Protein AF-A0A0B3VMP2-F1 (afdb_monomer_lite)

Organism: NCBI:txid1577792

Sequence (99 aa):
MKNRKGYLLLESIISLFIIATISLSLYSFLFFGNKYKKSIEDNVELYEQGEEMCFQINKTIENSNGIISIRDLNGNTINGDTSSYIKINSIKCIYKYIK

Secondary structure (DSSP, 8-state):
---HHHHHHHHHHHHHHHHHHHHHHHHHHHHHHHHHHHHHHHHHHHHHHHHHHHHHHHHHHHTEEEEEEEEETTS-EEES--SS---EEEEEEEE----

Structure (mmCIF, N/CA/C/O backbone):
data_AF-A0A0B3VMP2-F1
#
_entry.id   AF-A0A0B3VMP2-F1
#
loop_
_atom_site.group_PDB
_atom_site.id
_atom_site.type_symbol
_atom_site.label_atom_id
_atom_site.label_alt_id
_atom_site.label_comp_id
_atom_site.label_asym_id
_atom_site.label_entity_id
_atom_site.label_seq_id
_atom_site.pdbx_PDB_ins_code
_atom_site.Cartn_x
_atom_site.Cartn_y
_atom_site.Cartn_z
_atom_site.occupancy
_atom_site.B_iso_or_equiv
_atom_site.auth_seq_id
_atom_site.auth_comp_id
_atom_site.auth_asym_id
_atom_site.auth_atom_id
_atom_site.pdbx_PDB_model_num
ATOM 1 N N . MET A 1 1 ? -34.991 3.978 58.863 1.00 47.62 1 MET A N 1
ATOM 2 C CA . MET A 1 1 ? -34.906 3.688 57.410 1.00 47.62 1 MET A CA 1
ATOM 3 C C . MET A 1 1 ? -33.806 4.549 56.803 1.00 47.62 1 MET A C 1
ATOM 5 O O . MET A 1 1 ? -33.983 5.754 56.724 1.00 47.62 1 MET A O 1
ATOM 9 N N . LYS A 1 2 ? -32.646 3.967 56.461 1.00 52.66 2 LYS A N 1
ATOM 10 C CA . LYS A 1 2 ? -31.524 4.697 55.836 1.00 52.66 2 LYS A CA 1
ATOM 11 C C . LYS A 1 2 ? -31.942 5.222 54.448 1.00 52.66 2 LYS A C 1
ATOM 13 O O . LYS A 1 2 ? -32.687 4.540 53.748 1.00 52.66 2 LYS A O 1
ATOM 18 N N . ASN A 1 3 ? -31.490 6.423 54.077 1.00 59.59 3 ASN A N 1
ATOM 19 C CA . ASN A 1 3 ? -31.835 7.152 52.844 1.00 59.59 3 ASN A CA 1
ATOM 20 C C . ASN A 1 3 ? -31.639 6.318 51.556 1.00 59.59 3 ASN A C 1
ATOM 22 O O . ASN A 1 3 ? -30.581 6.352 50.935 1.00 59.59 3 ASN A O 1
ATOM 26 N N . ARG A 1 4 ? -32.682 5.606 51.105 1.00 61.72 4 ARG A N 1
ATOM 27 C CA . ARG A 1 4 ? -32.671 4.803 49.863 1.00 61.72 4 ARG A CA 1
ATOM 28 C C . ARG A 1 4 ? -32.560 5.640 48.579 1.00 61.72 4 ARG A C 1
ATOM 30 O O . ARG A 1 4 ? -32.091 5.136 47.568 1.00 61.72 4 ARG A O 1
ATOM 37 N N . LYS A 1 5 ? -32.954 6.920 48.612 1.00 61.16 5 LYS A N 1
ATOM 38 C CA . LYS A 1 5 ? -32.946 7.809 47.433 1.00 61.16 5 LYS A CA 1
ATOM 39 C C . LYS A 1 5 ? -31.537 8.177 46.943 1.00 61.16 5 LYS A C 1
ATOM 41 O O . LYS A 1 5 ? -31.364 8.395 45.752 1.00 61.16 5 LYS A O 1
ATOM 46 N N . GLY A 1 6 ? -30.540 8.222 47.833 1.00 62.78 6 GLY A N 1
ATOM 47 C CA . GLY A 1 6 ? -29.153 8.534 47.456 1.00 62.78 6 GLY A CA 1
ATOM 48 C C . GLY A 1 6 ? -28.466 7.411 46.669 1.00 62.78 6 GLY A C 1
ATOM 49 O O . GLY A 1 6 ? -27.674 7.689 45.777 1.00 62.78 6 GLY A O 1
ATOM 50 N N . TYR A 1 7 ? -28.825 6.153 46.950 1.00 73.06 7 TYR A N 1
ATOM 51 C CA . TYR A 1 7 ? -28.286 4.981 46.250 1.00 73.06 7 TYR A CA 1
ATOM 52 C C . TYR A 1 7 ? -28.741 4.911 44.785 1.00 73.06 7 TYR A C 1
ATOM 54 O O . TYR A 1 7 ? -27.916 4.673 43.913 1.00 73.06 7 TYR A O 1
ATOM 62 N N . LEU A 1 8 ? -30.010 5.232 44.499 1.00 79.19 8 LEU A N 1
ATOM 63 C CA . LEU A 1 8 ? -30.543 5.288 43.128 1.00 79.19 8 LEU A CA 1
ATOM 64 C C . LEU A 1 8 ? -29.831 6.328 42.249 1.00 79.19 8 LEU A C 1
ATOM 66 O O . LEU A 1 8 ? -29.599 6.101 41.064 1.00 79.19 8 LEU A O 1
ATOM 70 N N . LEU A 1 9 ? -29.484 7.481 42.827 1.00 84.69 9 LEU A N 1
ATOM 71 C CA . LEU A 1 9 ? -28.810 8.558 42.101 1.00 84.69 9 LEU A CA 1
ATOM 72 C C . LEU A 1 9 ? -27.358 8.167 41.776 1.00 84.69 9 LEU A C 1
ATOM 74 O O . LEU A 1 9 ? -26.901 8.372 40.654 1.00 84.69 9 LEU A O 1
ATOM 78 N N . LEU A 1 10 ? -26.668 7.526 42.725 1.00 88.88 10 LEU A N 1
ATOM 79 C CA . LEU A 1 10 ? -25.313 7.008 42.531 1.00 88.88 10 LEU A CA 1
ATOM 80 C C . LEU A 1 10 ? -25.262 5.888 41.477 1.00 88.88 10 LEU A C 1
ATOM 82 O O . LEU A 1 10 ? -24.408 5.926 40.593 1.00 88.88 10 LEU A O 1
ATOM 86 N N . GLU A 1 11 ? -26.185 4.925 41.530 1.00 87.56 11 GLU A N 1
ATOM 87 C CA . GLU A 1 11 ? -26.280 3.835 40.544 1.00 87.56 11 GLU A CA 1
ATOM 88 C C . GLU A 1 11 ? -26.527 4.361 39.127 1.00 87.56 11 GLU A C 1
ATOM 90 O O . GLU A 1 11 ? -25.918 3.878 38.170 1.00 87.56 11 GLU A O 1
ATOM 95 N N . SER A 1 12 ? -27.371 5.387 38.991 1.00 88.62 12 SER A N 1
ATOM 96 C CA . SER A 1 12 ? -27.633 6.036 37.705 1.00 88.62 12 SER A CA 1
ATOM 97 C C . SER A 1 12 ? -26.375 6.695 37.131 1.00 88.62 12 SER A C 1
ATOM 99 O O . SER A 1 12 ? -26.038 6.465 35.970 1.00 88.62 12 SER A O 1
ATOM 101 N N . ILE A 1 13 ? -25.618 7.436 37.952 1.00 93.69 13 ILE A N 1
ATOM 102 C CA . ILE A 1 13 ? -24.361 8.076 37.526 1.00 93.69 13 ILE A CA 1
ATOM 103 C C . ILE A 1 13 ? -23.335 7.029 37.080 1.00 93.69 13 ILE A C 1
ATOM 105 O O . ILE A 1 13 ? -22.732 7.178 36.018 1.00 93.69 13 ILE A O 1
ATOM 109 N N . ILE A 1 14 ? -23.157 5.960 37.863 1.00 94.88 14 ILE A N 1
ATOM 110 C CA . ILE A 1 14 ? -22.215 4.881 37.533 1.00 94.88 14 ILE A CA 1
ATOM 111 C C . ILE A 1 14 ? -22.621 4.207 36.220 1.00 94.88 14 ILE A C 1
ATOM 113 O O . ILE A 1 14 ? -21.781 4.010 35.343 1.00 94.88 14 ILE A O 1
ATOM 117 N N . SER A 1 15 ? -23.910 3.912 36.048 1.00 94.25 15 SER A N 1
ATOM 118 C CA . SER A 1 15 ? -24.431 3.297 34.822 1.00 94.25 15 SER A CA 1
ATOM 119 C C . SER A 1 15 ? -24.180 4.180 33.600 1.00 94.25 15 SER A C 1
ATOM 121 O O . SER A 1 15 ? -23.719 3.696 32.566 1.00 94.25 15 SER A O 1
ATOM 123 N N . LEU A 1 16 ? -24.411 5.488 33.727 1.00 94.75 16 LEU A N 1
ATOM 124 C CA . LEU A 1 16 ? -24.179 6.448 32.649 1.00 94.75 16 LEU A CA 1
ATOM 125 C C . LEU A 1 16 ? -22.693 6.533 32.279 1.00 94.75 16 LEU A C 1
ATOM 127 O O . LEU A 1 16 ? -22.344 6.574 31.100 1.00 94.75 16 LEU A O 1
ATOM 131 N N . PHE A 1 17 ? -21.818 6.500 33.284 1.00 96.56 17 PHE A N 1
ATOM 132 C CA . PHE A 1 17 ? -20.371 6.519 33.093 1.00 96.56 17 PHE A CA 1
ATOM 133 C C . PHE A 1 17 ? -19.874 5.267 32.363 1.00 96.56 17 PHE A C 1
ATOM 135 O O . PHE A 1 17 ? -19.050 5.359 31.450 1.00 96.56 17 PHE A O 1
ATOM 142 N N . ILE A 1 18 ? -20.416 4.100 32.717 1.00 97.00 18 ILE A N 1
ATOM 143 C CA . ILE A 1 18 ? -20.114 2.836 32.038 1.00 97.00 18 ILE A CA 1
ATOM 144 C C . ILE A 1 18 ? -20.562 2.910 30.575 1.00 97.00 18 ILE A C 1
ATOM 146 O O . ILE A 1 18 ? -19.764 2.625 29.682 1.00 97.00 18 ILE A O 1
ATOM 150 N N . ILE A 1 19 ? -21.795 3.355 30.311 1.00 97.38 19 ILE A N 1
ATOM 151 C CA . ILE A 1 19 ? -22.327 3.484 28.944 1.00 97.38 19 ILE A CA 1
ATOM 152 C C . ILE A 1 19 ? -21.469 4.441 28.112 1.00 97.38 19 ILE A C 1
ATOM 154 O O . ILE A 1 19 ? -21.121 4.116 26.975 1.00 97.38 19 ILE A O 1
ATOM 158 N N . ALA A 1 20 ? -21.091 5.593 28.668 1.00 97.19 20 ALA A N 1
ATOM 159 C CA . ALA A 1 20 ? -20.239 6.561 27.986 1.00 97.19 20 ALA A CA 1
ATOM 160 C C . ALA A 1 20 ? -18.859 5.969 27.663 1.00 97.19 20 ALA A C 1
ATOM 162 O O . ALA A 1 20 ? -18.378 6.100 26.538 1.00 97.19 20 ALA A O 1
ATOM 163 N N . THR A 1 21 ? -18.257 5.254 28.616 1.00 97.62 21 THR A N 1
ATOM 164 C CA . THR A 1 21 ? -16.944 4.618 28.437 1.00 97.62 21 THR A CA 1
ATOM 165 C C . THR A 1 21 ? -16.985 3.540 27.353 1.00 97.62 21 THR A C 1
ATOM 167 O O . THR A 1 21 ? -16.117 3.509 26.476 1.00 97.62 21 THR A O 1
ATOM 170 N N . ILE A 1 22 ? -18.014 2.686 27.360 1.00 97.69 22 ILE A N 1
ATOM 171 C CA . ILE A 1 22 ? -18.216 1.658 26.330 1.00 97.69 22 ILE A CA 1
ATOM 172 C C . ILE A 1 22 ? -18.437 2.316 24.965 1.00 97.69 22 ILE A C 1
ATOM 174 O O . ILE A 1 22 ? -17.785 1.942 23.991 1.00 97.69 22 ILE A O 1
ATOM 178 N N . SER A 1 23 ? -19.297 3.333 24.897 1.00 97.44 23 SER A N 1
ATOM 179 C CA . SER A 1 23 ? -19.617 4.034 23.647 1.00 97.44 23 SER A CA 1
ATOM 180 C C . SER A 1 23 ? -18.380 4.694 23.035 1.00 97.44 23 SER A C 1
ATOM 182 O O 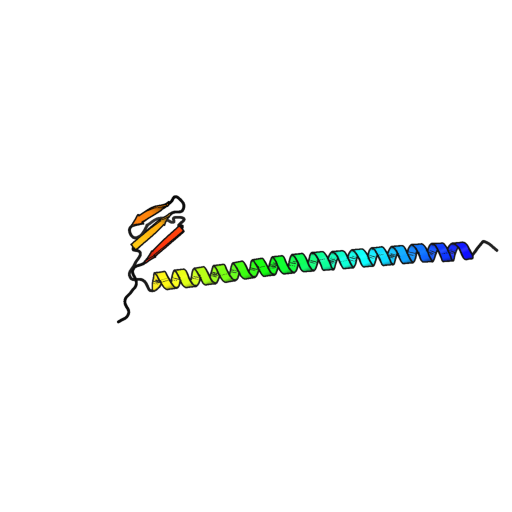. SER A 1 23 ? -18.127 4.544 21.840 1.00 97.44 23 SER A O 1
ATOM 184 N N . LEU A 1 24 ? -17.567 5.369 23.852 1.00 97.12 24 LEU A N 1
ATOM 185 C CA . LEU A 1 24 ? -16.330 6.007 23.402 1.00 97.12 24 LEU A CA 1
ATOM 186 C C . LEU A 1 24 ? -15.295 4.980 22.926 1.00 97.12 24 LEU A C 1
ATOM 188 O O . LEU A 1 24 ? -14.620 5.196 21.916 1.00 97.12 24 LEU A O 1
ATOM 192 N N . SER A 1 25 ? -15.193 3.850 23.627 1.00 97.38 25 SER A N 1
ATOM 193 C CA . SER A 1 25 ? -14.292 2.758 23.247 1.00 97.38 25 SER A CA 1
ATOM 194 C C . SER A 1 25 ? -14.684 2.174 21.888 1.00 97.38 25 SER A C 1
ATOM 196 O O . SER A 1 25 ? -13.841 2.062 21.000 1.00 97.38 25 SER A O 1
ATOM 198 N N . LEU A 1 26 ? -15.973 1.880 21.686 1.00 97.12 26 LEU A N 1
ATOM 199 C CA . LEU A 1 26 ? -16.498 1.372 20.414 1.00 97.12 26 LEU A CA 1
ATOM 200 C C . LEU A 1 26 ? -16.288 2.366 19.268 1.00 97.12 26 LEU A C 1
ATOM 202 O O . LEU A 1 26 ? -15.826 1.977 18.196 1.00 97.12 26 LEU A O 1
ATOM 206 N N . TYR A 1 27 ? -16.568 3.651 19.503 1.00 96.94 27 TYR A N 1
ATOM 207 C CA . TYR A 1 27 ? -16.322 4.698 18.513 1.00 96.94 27 TYR A CA 1
ATOM 208 C C . TYR A 1 27 ? -14.845 4.764 18.113 1.00 96.94 27 TYR A C 1
ATOM 210 O O . TYR A 1 27 ? -14.522 4.828 16.927 1.00 96.94 27 TYR A O 1
ATOM 218 N N . SER A 1 28 ? -13.944 4.684 19.093 1.00 96.69 28 SER A N 1
ATOM 219 C CA . SER A 1 28 ? -12.502 4.702 18.844 1.00 96.69 28 SER A CA 1
ATOM 220 C C . SER A 1 28 ? -12.074 3.505 17.994 1.00 96.69 28 SER A C 1
ATOM 222 O O . SER A 1 28 ? -11.373 3.689 16.999 1.00 96.69 28 SER A O 1
ATOM 224 N N . PHE A 1 29 ? -12.546 2.295 18.314 1.00 96.94 29 PHE A N 1
ATOM 225 C CA . PHE A 1 29 ? -12.258 1.104 17.509 1.00 96.94 29 PHE A CA 1
ATOM 226 C C . PHE A 1 29 ? -12.740 1.240 16.065 1.00 96.94 29 PHE A C 1
ATOM 228 O O . PHE A 1 29 ? -11.987 0.920 15.147 1.00 96.94 29 PHE A O 1
ATOM 235 N N . LEU A 1 30 ? -13.952 1.758 15.846 1.00 96.75 30 LEU A N 1
ATOM 236 C CA . LEU A 1 30 ? -14.479 1.993 14.499 1.00 96.75 30 LEU A CA 1
ATOM 237 C C . LEU A 1 30 ? -13.650 3.028 13.732 1.00 96.75 30 LEU A C 1
ATOM 239 O O . LEU A 1 30 ? -13.314 2.816 12.566 1.00 96.75 30 LEU A O 1
ATOM 243 N N . PHE A 1 31 ? -13.284 4.130 14.388 1.00 96.62 31 PHE A N 1
ATOM 244 C CA . PHE A 1 31 ? -12.476 5.183 13.782 1.00 96.62 31 PHE A CA 1
ATOM 245 C C . PHE A 1 31 ? -11.102 4.663 13.340 1.00 96.62 31 PHE A C 1
ATOM 247 O O . PHE A 1 31 ? -10.702 4.854 12.188 1.00 96.62 31 PHE A O 1
ATOM 254 N N . PHE A 1 32 ? -10.397 3.959 14.228 1.00 96.44 32 PHE A N 1
ATOM 255 C CA . PHE A 1 32 ? -9.110 3.355 13.889 1.00 96.44 32 PHE A CA 1
ATOM 256 C C . PHE A 1 32 ? -9.262 2.261 12.834 1.00 96.44 32 PHE A C 1
ATOM 258 O O . PHE A 1 32 ? -8.486 2.245 11.882 1.00 96.44 32 PHE A O 1
ATOM 265 N N . GLY A 1 33 ? -10.276 1.402 12.945 1.00 96.81 33 GLY A N 1
ATOM 266 C CA . GLY A 1 33 ? -10.555 0.349 11.968 1.00 96.81 33 GLY A CA 1
ATOM 267 C C . GLY A 1 33 ? -10.728 0.896 10.552 1.00 96.81 33 GLY A C 1
ATOM 268 O O . GLY A 1 33 ? -10.091 0.404 9.624 1.00 96.81 33 GLY A O 1
ATOM 269 N N . ASN A 1 34 ? -11.494 1.977 10.389 1.00 95.81 34 ASN A N 1
ATOM 270 C CA . ASN A 1 34 ? -11.658 2.636 9.092 1.00 95.81 34 ASN A CA 1
ATOM 271 C C . ASN A 1 34 ? -10.343 3.213 8.555 1.00 95.81 34 ASN A C 1
ATOM 273 O O . ASN A 1 34 ? -10.055 3.091 7.364 1.00 95.81 34 ASN A O 1
ATOM 277 N N . LYS A 1 35 ? -9.522 3.813 9.425 1.00 95.75 35 LYS A N 1
ATOM 278 C CA . LYS A 1 35 ? -8.209 4.341 9.033 1.00 95.75 35 LYS A CA 1
ATOM 279 C C . LYS A 1 35 ? -7.263 3.226 8.577 1.00 95.75 35 LYS A C 1
ATOM 281 O O . LYS A 1 35 ? -6.589 3.382 7.561 1.00 95.75 35 LYS A O 1
ATOM 286 N N . TYR A 1 36 ? -7.228 2.109 9.302 1.00 95.88 36 TYR A N 1
ATOM 287 C CA . TYR A 1 36 ? -6.420 0.945 8.936 1.00 95.88 36 TYR A CA 1
ATOM 288 C C . TYR A 1 36 ? -6.901 0.302 7.640 1.00 95.88 36 TYR A C 1
ATOM 290 O O . TYR A 1 36 ? -6.074 0.017 6.781 1.00 95.88 36 TYR A O 1
ATOM 298 N N . LYS A 1 37 ? -8.218 0.135 7.468 1.00 96.94 37 LYS A N 1
ATOM 299 C CA . LYS A 1 37 ? -8.802 -0.391 6.232 1.00 96.94 37 LYS A CA 1
ATOM 300 C C . LYS A 1 37 ? -8.341 0.423 5.025 1.00 96.94 37 LYS A C 1
ATOM 302 O O . LYS A 1 37 ? -7.762 -0.151 4.110 1.00 96.94 37 LYS A O 1
ATOM 307 N N . LYS A 1 38 ? -8.520 1.748 5.073 1.00 96.19 38 LYS A N 1
ATOM 308 C CA . LYS A 1 38 ? -8.095 2.634 3.985 1.00 96.19 38 LYS A CA 1
ATOM 309 C C . LYS A 1 38 ? -6.597 2.506 3.701 1.00 96.19 38 LYS A C 1
ATOM 311 O O . LYS A 1 38 ? -6.202 2.354 2.559 1.00 96.19 38 LYS A O 1
ATOM 316 N N . SER A 1 39 ? -5.765 2.491 4.743 1.00 97.06 39 SER A N 1
ATOM 317 C CA . SER A 1 39 ? -4.320 2.326 4.563 1.00 97.06 39 SER A CA 1
ATOM 318 C C . SER A 1 39 ? -3.942 0.988 3.922 1.00 97.06 39 SER A C 1
ATOM 320 O O . SER A 1 39 ? -2.925 0.924 3.239 1.00 97.06 39 SER A O 1
ATOM 322 N N . ILE A 1 40 ? -4.688 -0.087 4.177 1.00 96.56 40 ILE A N 1
ATOM 323 C CA . ILE A 1 40 ? -4.431 -1.389 3.555 1.00 96.56 40 ILE A CA 1
ATOM 324 C C . ILE A 1 40 ? -4.875 -1.360 2.093 1.00 96.56 40 ILE A C 1
ATOM 326 O O . ILE A 1 40 ? -4.108 -1.799 1.244 1.00 96.56 40 ILE A O 1
ATOM 330 N N . GLU A 1 41 ? -6.056 -0.811 1.802 1.00 97.50 41 GLU A N 1
ATOM 331 C CA . GLU A 1 41 ? -6.560 -0.639 0.432 1.00 97.50 41 GLU A CA 1
ATOM 332 C C . GLU A 1 41 ? -5.575 0.170 -0.422 1.00 97.50 41 GLU A C 1
ATOM 334 O O . GLU A 1 41 ? -5.152 -0.320 -1.465 1.00 97.50 41 GLU A O 1
ATOM 339 N N . ASP A 1 42 ? -5.112 1.322 0.077 1.00 97.50 42 ASP A N 1
ATOM 340 C CA . ASP A 1 42 ? -4.135 2.169 -0.620 1.00 97.50 42 ASP A CA 1
ATOM 341 C C . ASP A 1 42 ? -2.827 1.398 -0.917 1.00 97.50 42 ASP A C 1
ATOM 343 O O . ASP A 1 42 ? -2.236 1.535 -1.985 1.00 97.50 42 ASP A O 1
ATOM 347 N N . ASN A 1 43 ? -2.361 0.555 0.014 1.00 96.88 43 ASN A N 1
ATOM 348 C CA . ASN A 1 43 ? -1.154 -0.249 -0.201 1.00 96.88 43 ASN A CA 1
ATOM 349 C C . ASN A 1 43 ? -1.379 -1.361 -1.229 1.00 96.88 43 ASN A C 1
ATOM 351 O O . ASN A 1 43 ? -0.520 -1.567 -2.080 1.00 96.88 43 ASN A O 1
ATOM 355 N N . VAL A 1 44 ? -2.500 -2.082 -1.149 1.00 97.69 44 VAL A N 1
ATOM 356 C CA . VAL A 1 44 ? -2.840 -3.146 -2.107 1.00 97.69 44 VAL A CA 1
ATOM 357 C C . VAL A 1 44 ? -2.936 -2.575 -3.518 1.00 97.69 44 VAL A C 1
ATOM 359 O O . VAL A 1 44 ? -2.348 -3.143 -4.435 1.00 97.69 44 VAL A O 1
ATOM 362 N N . GLU A 1 45 ? -3.586 -1.421 -3.674 1.00 97.50 45 GLU A N 1
ATOM 363 C CA . GLU A 1 45 ? -3.689 -0.733 -4.960 1.00 97.50 45 GLU A CA 1
ATOM 364 C C . GLU A 1 45 ? -2.303 -0.357 -5.513 1.00 97.50 45 GLU A C 1
ATOM 366 O O . GLU A 1 45 ? -2.012 -0.607 -6.681 1.00 97.50 45 GLU A O 1
ATOM 371 N N . LEU A 1 46 ? -1.406 0.175 -4.674 1.00 97.56 46 LEU A N 1
ATOM 372 C CA . LEU A 1 46 ? -0.029 0.478 -5.082 1.00 97.56 46 LEU A CA 1
ATOM 373 C C . LEU A 1 46 ? 0.752 -0.771 -5.515 1.00 97.56 46 LEU A C 1
ATOM 375 O O . LEU A 1 46 ? 1.539 -0.698 -6.461 1.00 97.56 46 LEU A O 1
ATOM 379 N N . TYR A 1 47 ? 0.551 -1.908 -4.843 1.00 97.31 47 TYR A N 1
ATOM 380 C CA . TYR A 1 47 ? 1.175 -3.173 -5.237 1.00 97.31 47 TYR A CA 1
ATOM 381 C C . TYR A 1 47 ? 0.667 -3.653 -6.599 1.00 97.31 47 TYR A C 1
ATOM 383 O O . TYR A 1 47 ? 1.484 -3.985 -7.457 1.00 97.31 47 TYR A O 1
ATOM 391 N N . GLU A 1 48 ? -0.648 -3.634 -6.819 1.00 97.44 48 GLU A N 1
ATOM 392 C CA . GLU A 1 48 ? -1.264 -4.044 -8.087 1.00 97.44 48 GLU A CA 1
ATOM 393 C C . GLU A 1 48 ? -0.808 -3.148 -9.249 1.00 97.44 48 GLU A C 1
ATOM 395 O O . GLU A 1 48 ? -0.401 -3.642 -10.303 1.00 97.44 48 GLU A O 1
ATOM 400 N N . GLN A 1 49 ? -0.764 -1.828 -9.035 1.00 97.69 49 GLN A N 1
ATOM 401 C CA . GLN A 1 49 ? -0.210 -0.887 -10.013 1.00 97.69 49 GLN A CA 1
ATOM 402 C C . GLN A 1 49 ? 1.269 -1.177 -10.307 1.00 97.69 49 GLN A C 1
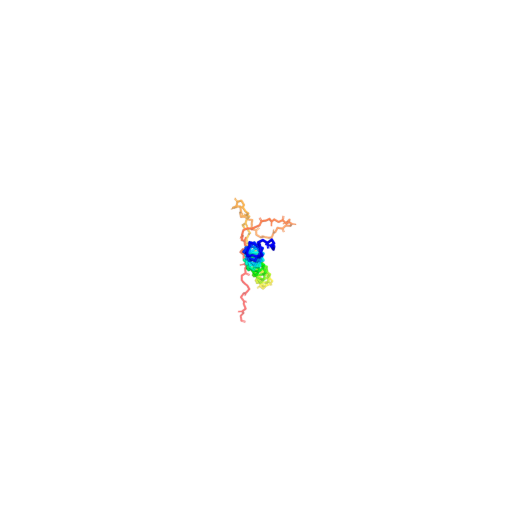ATOM 404 O O . GLN A 1 49 ? 1.694 -1.124 -11.463 1.00 97.69 49 GLN A O 1
ATOM 409 N N . GLY A 1 50 ? 2.057 -1.508 -9.281 1.00 95.75 50 GLY A N 1
ATOM 410 C CA . GLY A 1 50 ? 3.463 -1.878 -9.435 1.00 95.75 50 GLY A CA 1
ATOM 411 C C . GLY A 1 50 ? 3.664 -3.153 -10.261 1.00 95.75 50 GLY A C 1
ATOM 412 O O . GLY A 1 50 ? 4.552 -3.191 -11.120 1.00 95.75 50 GLY A O 1
ATOM 413 N N . GLU A 1 51 ? 2.837 -4.177 -10.043 1.00 96.56 51 GLU A N 1
ATOM 414 C CA . GLU A 1 51 ? 2.869 -5.410 -10.838 1.00 96.56 51 GLU A CA 1
ATOM 415 C C . GLU A 1 51 ? 2.479 -5.157 -12.297 1.00 96.56 51 GLU A C 1
ATOM 417 O O . GLU A 1 51 ? 3.205 -5.586 -13.200 1.00 96.56 51 GLU A O 1
ATOM 422 N N . GLU A 1 52 ? 1.405 -4.404 -12.546 1.00 96.88 52 GLU A N 1
ATOM 423 C CA . GLU A 1 52 ? 0.967 -4.070 -13.906 1.00 96.88 52 GLU A CA 1
ATOM 424 C C . GLU A 1 52 ? 2.037 -3.257 -14.651 1.00 96.88 52 GLU A C 1
ATOM 426 O O . GLU A 1 52 ? 2.360 -3.546 -15.807 1.00 96.88 52 GLU A O 1
ATOM 431 N N . MET A 1 53 ? 2.670 -2.286 -13.982 1.00 93.88 53 MET A N 1
ATOM 432 C CA . MET A 1 53 ? 3.801 -1.547 -14.552 1.00 93.88 53 MET A CA 1
ATOM 433 C C . MET A 1 53 ? 4.946 -2.485 -14.951 1.00 93.88 53 MET A C 1
ATOM 435 O O . MET A 1 53 ? 5.475 -2.368 -16.058 1.00 93.88 53 MET A O 1
ATOM 439 N N . CYS A 1 54 ? 5.324 -3.423 -14.078 1.00 91.56 54 CYS A N 1
ATOM 440 C CA . CYS A 1 54 ? 6.380 -4.395 -14.356 1.00 91.56 54 CYS A CA 1
ATOM 441 C C . CYS A 1 54 ? 6.029 -5.270 -15.569 1.00 91.56 54 CYS A C 1
ATOM 443 O O . CYS A 1 54 ? 6.846 -5.429 -16.481 1.00 91.56 54 CYS A O 1
ATOM 445 N N . PHE A 1 55 ? 4.793 -5.771 -15.623 1.00 94.06 55 PHE A N 1
ATOM 446 C CA . PHE A 1 55 ? 4.295 -6.568 -16.739 1.00 94.06 55 PHE A CA 1
ATOM 447 C C . PHE A 1 55 ? 4.365 -5.804 -18.068 1.00 94.06 55 PHE A C 1
ATOM 449 O O . PHE A 1 55 ? 4.919 -6.313 -19.047 1.00 94.06 55 PHE A O 1
ATOM 456 N N . GLN A 1 56 ? 3.873 -4.563 -18.108 1.00 90.62 56 GLN A N 1
ATOM 457 C CA . GLN A 1 56 ? 3.881 -3.751 -19.329 1.00 90.62 56 GLN A CA 1
ATOM 458 C C . GLN A 1 56 ? 5.299 -3.353 -19.762 1.00 90.62 56 GLN A C 1
ATOM 460 O O . GLN A 1 56 ? 5.597 -3.352 -20.962 1.00 90.62 56 GLN A O 1
ATOM 465 N N . ILE A 1 57 ? 6.194 -3.052 -18.814 1.00 88.19 57 ILE A N 1
ATOM 466 C CA . ILE A 1 57 ? 7.608 -2.772 -19.103 1.00 88.19 57 ILE A CA 1
ATOM 467 C C . ILE A 1 57 ? 8.268 -4.006 -19.723 1.00 88.19 57 ILE A C 1
ATOM 469 O O . ILE A 1 57 ? 8.838 -3.900 -20.811 1.00 88.19 57 ILE A O 1
ATOM 473 N N . ASN A 1 58 ? 8.139 -5.173 -19.087 1.00 87.81 58 ASN A N 1
ATOM 474 C CA . ASN A 1 58 ? 8.728 -6.419 -19.584 1.00 87.81 58 ASN A CA 1
ATOM 475 C C . ASN A 1 58 ? 8.189 -6.762 -20.972 1.00 87.81 58 ASN A C 1
ATOM 477 O O . ASN A 1 58 ? 8.969 -6.977 -21.896 1.00 87.81 58 ASN A O 1
ATOM 481 N N . LYS A 1 59 ? 6.870 -6.678 -21.167 1.00 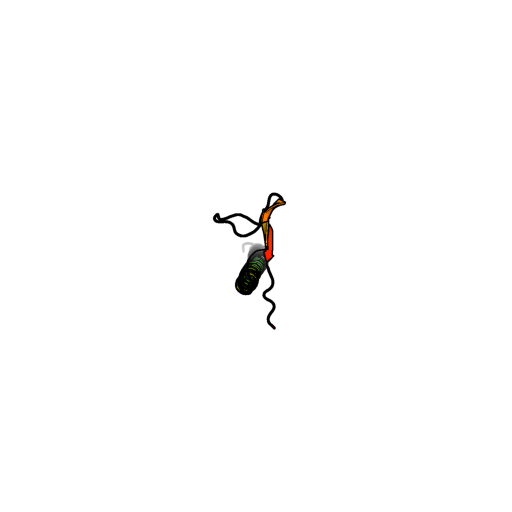88.62 59 LYS A N 1
ATOM 482 C CA . LYS A 1 59 ? 6.231 -6.877 -22.472 1.00 88.62 59 LYS A CA 1
ATOM 483 C C . LYS A 1 59 ? 6.760 -5.914 -23.538 1.00 88.62 59 LYS A C 1
ATOM 485 O O . LYS A 1 59 ? 6.936 -6.308 -24.691 1.00 88.62 59 LYS A O 1
ATOM 490 N N . THR A 1 60 ? 6.996 -4.651 -23.189 1.00 86.31 60 THR A N 1
ATOM 491 C CA . THR A 1 60 ? 7.529 -3.649 -24.126 1.00 86.31 60 THR A CA 1
ATOM 492 C C . THR A 1 60 ? 8.975 -3.961 -24.513 1.00 86.31 60 THR A C 1
ATOM 494 O O . THR A 1 60 ? 9.337 -3.829 -25.682 1.00 86.31 60 THR A O 1
ATOM 497 N N . ILE A 1 61 ? 9.794 -4.405 -23.557 1.00 84.62 61 ILE A N 1
ATOM 498 C CA . ILE A 1 61 ? 11.187 -4.799 -23.798 1.00 84.62 61 ILE A CA 1
ATOM 499 C C . ILE A 1 61 ? 11.247 -6.083 -24.635 1.00 84.62 61 ILE A C 1
ATOM 501 O O . ILE A 1 61 ? 11.952 -6.104 -25.643 1.00 84.62 61 ILE A O 1
ATOM 505 N N . GLU A 1 62 ? 10.474 -7.114 -24.288 1.00 84.25 62 GLU A N 1
ATOM 506 C CA . GLU A 1 62 ? 10.416 -8.389 -25.022 1.00 84.25 62 GLU A CA 1
ATOM 507 C C . GLU A 1 62 ? 9.959 -8.214 -26.477 1.00 84.25 62 GLU A C 1
ATOM 509 O O . GLU A 1 62 ? 10.467 -8.880 -27.379 1.00 84.25 62 GLU A O 1
ATOM 514 N N . ASN A 1 63 ? 9.029 -7.287 -26.732 1.00 85.31 63 ASN A N 1
ATOM 515 C CA . ASN A 1 63 ? 8.560 -6.971 -28.085 1.00 85.31 63 ASN A CA 1
ATOM 516 C C . ASN A 1 63 ? 9.448 -5.958 -28.830 1.00 85.31 63 ASN A C 1
ATOM 518 O O . ASN A 1 63 ? 9.116 -5.549 -29.946 1.00 85.31 63 ASN A O 1
ATOM 522 N N . SER A 1 64 ? 10.570 -5.543 -28.244 1.00 85.00 64 SER A N 1
ATOM 523 C CA . SER A 1 64 ? 11.531 -4.649 -28.888 1.00 85.00 64 SER A CA 1
ATOM 524 C C . SER A 1 64 ? 12.602 -5.421 -29.669 1.00 85.00 64 SER A C 1
ATOM 526 O O . SER A 1 64 ? 12.834 -6.606 -29.450 1.00 85.00 64 SER A O 1
ATOM 528 N N . ASN A 1 65 ? 13.289 -4.741 -30.589 1.00 85.44 65 ASN A N 1
ATOM 529 C CA . ASN A 1 65 ? 14.469 -5.276 -31.285 1.00 85.44 65 ASN A CA 1
ATOM 530 C C . ASN A 1 65 ? 15.780 -5.031 -30.505 1.00 85.44 65 ASN A C 1
ATOM 532 O O . ASN A 1 65 ? 16.862 -5.166 -31.075 1.00 85.44 65 ASN A O 1
ATOM 536 N N . GLY A 1 66 ? 15.690 -4.637 -29.231 1.00 82.88 66 GLY A N 1
ATOM 537 C CA . GLY A 1 66 ? 16.827 -4.330 -28.365 1.00 82.88 66 GLY A CA 1
ATOM 538 C C . GLY A 1 66 ? 16.739 -2.947 -27.716 1.00 82.88 66 GLY A C 1
ATOM 539 O O . GLY A 1 66 ? 15.878 -2.123 -28.047 1.00 82.88 66 GLY A O 1
ATOM 540 N N . ILE A 1 67 ? 17.656 -2.686 -26.786 1.00 86.25 67 ILE A N 1
ATOM 541 C CA . ILE A 1 67 ? 17.744 -1.430 -26.037 1.00 86.25 67 ILE A CA 1
ATOM 542 C C . ILE A 1 67 ? 18.632 -0.423 -26.789 1.00 86.25 67 ILE A C 1
ATOM 544 O O . ILE A 1 67 ? 19.748 -0.729 -27.196 1.00 86.25 67 ILE A O 1
ATOM 548 N N . ILE A 1 68 ? 18.136 0.806 -26.968 1.00 85.50 68 ILE A N 1
ATOM 549 C CA . ILE A 1 68 ? 18.885 1.941 -27.536 1.00 85.50 68 ILE A CA 1
ATOM 550 C C . ILE A 1 68 ? 19.781 2.551 -26.463 1.00 85.50 68 ILE A C 1
ATOM 552 O O . ILE A 1 68 ? 20.978 2.749 -26.668 1.00 85.50 68 ILE A O 1
ATOM 556 N N . SER A 1 69 ? 19.180 2.899 -25.328 1.00 87.06 69 SER A N 1
ATOM 557 C CA . SER A 1 69 ? 19.873 3.594 -24.251 1.00 87.06 69 SER A CA 1
ATOM 558 C C . SER A 1 69 ? 19.143 3.445 -22.927 1.00 87.06 69 SER A C 1
ATOM 560 O O . SER A 1 69 ? 17.910 3.433 -22.890 1.00 87.06 69 SER A O 1
ATOM 562 N N . ILE A 1 70 ? 19.905 3.458 -21.847 1.00 88.38 70 ILE A N 1
ATOM 563 C CA . ILE A 1 70 ? 19.442 3.397 -20.468 1.00 88.38 70 ILE A CA 1
ATOM 564 C C . ILE A 1 70 ? 19.898 4.670 -19.761 1.00 88.38 70 ILE A C 1
ATOM 566 O O . ILE A 1 70 ? 21.063 5.053 -19.860 1.00 88.38 70 ILE A O 1
ATOM 570 N N . ARG A 1 71 ? 18.993 5.334 -19.042 1.00 89.19 71 ARG A N 1
ATOM 571 C CA . ARG A 1 71 ? 19.333 6.468 -18.177 1.00 89.19 71 ARG A CA 1
ATOM 572 C C . ARG A 1 71 ? 19.400 5.995 -16.734 1.00 89.19 71 ARG A C 1
ATOM 574 O O . ARG A 1 71 ? 18.414 5.453 -16.238 1.00 89.19 71 ARG A O 1
ATOM 581 N N . ASP A 1 72 ? 20.525 6.207 -16.063 1.00 87.62 72 ASP A N 1
ATOM 582 C CA . ASP A 1 72 ? 20.673 5.886 -14.642 1.00 87.62 72 ASP A CA 1
ATOM 583 C C . ASP A 1 72 ? 19.979 6.932 -13.741 1.00 87.62 72 ASP A C 1
ATOM 585 O O . ASP A 1 72 ? 19.465 7.956 -14.205 1.00 87.62 72 ASP A O 1
ATOM 589 N N . LEU A 1 73 ? 19.958 6.676 -12.431 1.00 88.12 73 LEU A N 1
ATOM 590 C CA . LEU A 1 73 ? 19.417 7.622 -11.443 1.00 88.12 73 LEU A CA 1
ATOM 591 C C . LEU A 1 73 ? 20.251 8.906 -11.289 1.00 88.12 73 LEU A C 1
ATOM 593 O O . LEU A 1 73 ? 19.726 9.923 -10.843 1.00 88.12 73 LEU A O 1
ATOM 597 N N . ASN A 1 74 ? 21.528 8.871 -11.664 1.00 87.06 74 ASN A N 1
ATOM 598 C CA . ASN A 1 74 ? 22.448 10.005 -11.591 1.00 87.06 74 ASN A CA 1
ATOM 599 C C . ASN A 1 74 ? 22.385 10.890 -12.854 1.00 87.06 74 ASN A C 1
ATOM 601 O O . ASN A 1 74 ? 23.081 11.901 -12.932 1.00 87.06 74 ASN 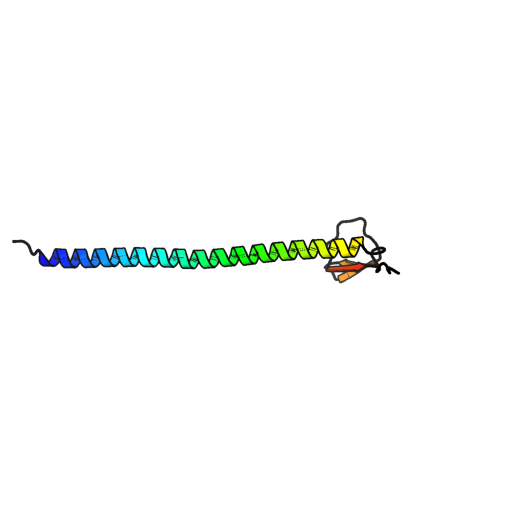A O 1
ATOM 605 N N . GLY A 1 75 ? 21.555 10.530 -13.840 1.00 84.69 75 GLY A N 1
ATOM 606 C CA . GLY A 1 75 ? 21.396 11.235 -15.111 1.00 84.69 75 GLY A CA 1
ATOM 607 C C . GLY A 1 75 ? 22.364 10.801 -16.217 1.00 84.69 75 GLY A C 1
ATOM 608 O O . GLY A 1 75 ? 22.276 11.331 -17.329 1.00 84.69 75 GLY A O 1
ATOM 609 N N . ASN A 1 76 ? 23.243 9.830 -15.968 1.00 87.00 76 ASN A N 1
ATOM 610 C CA . ASN A 1 76 ? 24.145 9.285 -16.978 1.00 87.00 76 ASN A CA 1
ATOM 611 C C . ASN A 1 76 ? 23.365 8.431 -17.980 1.00 87.00 76 ASN A C 1
ATOM 613 O O . ASN A 1 76 ? 22.424 7.721 -17.624 1.00 87.00 76 ASN A O 1
ATOM 617 N N . THR A 1 77 ? 23.767 8.489 -19.249 1.00 88.81 77 THR A N 1
ATOM 618 C CA . THR A 1 77 ? 23.168 7.679 -20.316 1.00 88.81 77 THR A CA 1
ATOM 619 C C . THR A 1 77 ? 24.153 6.606 -20.755 1.00 88.81 77 THR A C 1
ATOM 621 O O . THR A 1 77 ? 25.272 6.918 -21.159 1.00 88.81 77 THR A O 1
ATOM 624 N N . ILE A 1 78 ? 23.728 5.350 -20.681 1.00 86.75 78 ILE A N 1
ATOM 625 C CA . ILE A 1 78 ? 24.466 4.180 -21.149 1.00 86.75 78 ILE A CA 1
ATOM 626 C C . ILE A 1 78 ? 23.826 3.745 -22.465 1.00 86.75 78 ILE A C 1
ATOM 628 O O . ILE A 1 78 ? 22.609 3.596 -22.540 1.00 86.75 78 ILE A O 1
ATOM 632 N N . ASN A 1 79 ? 24.627 3.584 -23.515 1.00 84.31 79 ASN A N 1
ATOM 633 C CA . ASN A 1 79 ? 24.139 3.159 -24.826 1.00 84.31 79 ASN A CA 1
ATOM 634 C C . ASN A 1 79 ? 24.251 1.636 -24.956 1.00 84.31 79 ASN A C 1
ATOM 636 O O . ASN A 1 79 ? 25.295 1.077 -24.624 1.00 84.31 79 ASN A O 1
ATOM 640 N N . GLY A 1 80 ? 23.208 0.992 -25.484 1.00 74.69 80 GLY A N 1
ATOM 641 C CA . GLY A 1 80 ? 23.131 -0.468 -25.588 1.00 74.69 80 GLY A CA 1
ATOM 642 C C . GLY A 1 80 ? 22.868 -1.175 -24.251 1.00 74.69 80 GLY A C 1
ATOM 643 O O . GLY A 1 80 ? 22.367 -0.566 -23.305 1.00 74.69 80 GLY A O 1
ATOM 644 N N . ASP A 1 81 ? 23.188 -2.470 -24.200 1.00 71.44 81 ASP A N 1
ATOM 645 C CA . ASP A 1 81 ? 22.971 -3.326 -23.027 1.00 71.44 81 ASP A CA 1
ATOM 646 C C . ASP A 1 81 ? 24.080 -3.205 -21.978 1.00 71.44 81 ASP A C 1
ATOM 648 O O . ASP A 1 81 ? 25.241 -2.919 -22.282 1.00 71.44 81 ASP A O 1
ATOM 652 N N . THR A 1 82 ? 23.723 -3.491 -20.724 1.00 74.12 82 THR A N 1
ATOM 653 C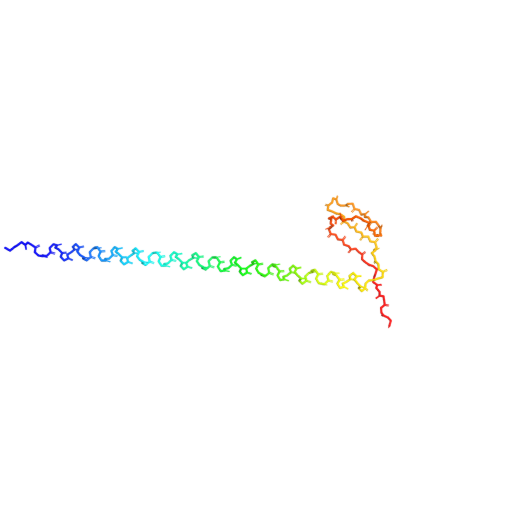 CA . THR A 1 82 ? 24.661 -3.527 -19.595 1.00 74.12 82 THR A CA 1
ATOM 654 C C . THR A 1 82 ? 24.741 -4.928 -19.012 1.00 74.12 82 THR A C 1
ATOM 656 O O . THR A 1 82 ? 23.730 -5.592 -18.813 1.00 74.12 82 THR A O 1
ATOM 659 N N . SER A 1 83 ? 25.951 -5.383 -18.687 1.00 68.62 83 SER A N 1
ATOM 660 C CA . SER A 1 83 ? 26.179 -6.700 -18.073 1.00 68.62 83 SER A CA 1
ATOM 661 C C . SER A 1 83 ? 25.963 -6.722 -16.555 1.00 68.62 83 SER A C 1
ATOM 663 O O . SER A 1 83 ? 25.995 -7.788 -15.944 1.00 68.62 83 SER A O 1
ATOM 665 N N . SER A 1 84 ? 25.754 -5.560 -15.933 1.00 78.50 84 SER A N 1
ATOM 666 C CA . SER A 1 84 ? 25.540 -5.408 -14.495 1.00 78.50 84 SER A CA 1
ATOM 667 C C . SER A 1 84 ? 24.132 -4.911 -14.180 1.00 78.50 84 SER A C 1
ATOM 669 O O . SER A 1 84 ? 23.540 -4.144 -14.938 1.00 78.50 84 SER A O 1
ATOM 671 N N . TYR A 1 85 ? 23.612 -5.329 -13.022 1.00 79.69 85 TYR A N 1
ATOM 672 C CA . TYR A 1 85 ? 22.384 -4.774 -12.466 1.00 79.69 85 TYR A CA 1
ATOM 673 C C . TYR A 1 85 ? 22.612 -3.316 -12.073 1.00 79.69 85 TYR A C 1
ATOM 675 O O . TYR A 1 85 ? 23.388 -3.013 -11.165 1.00 79.69 85 TYR A O 1
ATOM 683 N N . ILE A 1 86 ? 21.904 -2.419 -12.748 1.00 82.94 86 ILE A N 1
ATOM 684 C CA . ILE A 1 86 ? 21.949 -0.978 -12.517 1.00 82.94 86 ILE A CA 1
ATOM 685 C C . ILE A 1 86 ? 20.562 -0.465 -12.160 1.00 82.94 86 ILE A C 1
ATOM 687 O O . ILE A 1 86 ? 19.550 -0.911 -12.698 1.00 82.94 86 ILE A O 1
ATOM 691 N N . LYS A 1 87 ? 20.518 0.501 -11.240 1.00 86.50 87 LYS A N 1
ATOM 692 C CA . LYS A 1 87 ? 19.296 1.254 -10.960 1.00 86.50 87 LYS A CA 1
ATOM 693 C C . LYS A 1 87 ? 19.127 2.324 -12.026 1.00 86.50 87 LYS A C 1
ATOM 695 O O . LYS A 1 87 ? 20.040 3.113 -12.272 1.00 86.50 87 LYS A O 1
ATOM 700 N N . ILE A 1 88 ? 17.954 2.347 -12.633 1.00 86.88 88 ILE A N 1
ATOM 701 C CA . ILE A 1 88 ? 17.686 3.117 -13.842 1.00 86.88 88 ILE A CA 1
ATOM 702 C C . ILE A 1 88 ? 16.446 3.984 -13.663 1.00 86.88 88 ILE A C 1
ATOM 704 O O . ILE A 1 88 ? 15.548 3.647 -12.896 1.00 86.88 88 ILE A O 1
ATOM 708 N N . ASN A 1 89 ? 16.414 5.107 -14.370 1.00 89.31 89 ASN A N 1
ATOM 709 C CA . ASN A 1 89 ? 15.278 6.017 -14.426 1.00 89.31 89 ASN A CA 1
ATOM 710 C C . ASN A 1 89 ? 14.422 5.771 -15.678 1.00 89.31 89 ASN A C 1
ATOM 712 O O . ASN A 1 89 ? 13.203 5.902 -15.639 1.00 89.31 89 ASN A O 1
ATOM 716 N N . SER A 1 90 ? 15.044 5.413 -16.807 1.00 87.19 90 SER A N 1
ATOM 717 C CA . SER A 1 90 ? 14.310 5.081 -18.032 1.00 87.19 90 SER A CA 1
ATOM 718 C C . SER A 1 90 ? 15.109 4.202 -18.991 1.00 87.19 90 SER A C 1
ATOM 720 O O . SER A 1 90 ? 16.341 4.213 -18.999 1.00 87.19 90 SER A O 1
ATOM 722 N N . ILE A 1 91 ? 14.380 3.462 -19.828 1.00 88.12 91 ILE A N 1
ATOM 723 C CA . ILE A 1 91 ? 14.913 2.650 -20.926 1.00 88.12 91 ILE A CA 1
ATOM 724 C C . ILE A 1 91 ? 14.287 3.155 -22.220 1.00 88.12 91 ILE A C 1
ATOM 726 O O . ILE A 1 91 ? 13.082 3.401 -22.291 1.00 88.12 91 ILE A O 1
ATOM 730 N N . LYS A 1 92 ? 15.105 3.299 -23.257 1.00 89.50 92 LYS A N 1
ATOM 731 C CA . LYS A 1 92 ? 14.653 3.576 -24.616 1.00 89.50 92 LYS A CA 1
ATOM 732 C C . LYS A 1 92 ? 14.900 2.338 -25.465 1.00 89.50 92 LYS A C 1
ATOM 734 O O . LYS A 1 92 ? 16.047 1.925 -25.591 1.00 89.50 92 LYS A O 1
ATOM 739 N N . CYS A 1 93 ? 13.855 1.779 -26.066 1.00 87.06 93 CYS A N 1
ATOM 740 C CA . CYS A 1 93 ? 13.940 0.559 -26.872 1.00 87.06 93 CYS A CA 1
ATOM 741 C C . CYS A 1 93 ? 13.783 0.837 -28.373 1.00 87.06 93 CYS A C 1
ATOM 743 O O . CYS A 1 93 ? 13.194 1.845 -28.777 1.00 87.06 93 CYS A O 1
ATOM 745 N N . ILE A 1 94 ? 14.298 -0.072 -29.204 1.00 86.31 94 ILE A N 1
ATOM 746 C CA . ILE A 1 94 ? 14.061 -0.090 -30.649 1.00 86.31 94 ILE A CA 1
ATOM 747 C C . ILE A 1 94 ? 12.715 -0.761 -30.893 1.00 86.31 94 ILE A C 1
ATOM 749 O O . ILE A 1 94 ? 12.558 -1.957 -30.649 1.00 86.31 94 ILE A O 1
ATOM 753 N N . TYR A 1 95 ? 11.746 -0.016 -31.416 1.00 80.69 95 TYR A N 1
ATOM 754 C CA . TYR A 1 95 ? 10.464 -0.599 -31.792 1.00 80.69 95 TYR A CA 1
ATOM 755 C C . TYR A 1 95 ? 10.644 -1.624 -32.911 1.00 80.69 95 TYR A C 1
ATOM 757 O O . TYR A 1 95 ? 11.223 -1.336 -33.963 1.00 80.69 95 TYR A O 1
ATOM 765 N N . LYS A 1 96 ? 10.113 -2.825 -32.688 1.00 75.81 96 LYS A N 1
ATOM 766 C CA . LYS A 1 96 ? 9.978 -3.828 -33.734 1.00 75.81 96 LYS A CA 1
ATOM 767 C C . LYS A 1 96 ? 8.827 -3.396 -34.638 1.00 75.81 96 LYS A C 1
ATOM 769 O O . LYS A 1 96 ? 7.671 -3.428 -34.233 1.00 75.81 96 LYS A O 1
ATOM 774 N N . TYR A 1 97 ? 9.141 -2.946 -35.851 1.00 68.50 97 TYR A N 1
ATOM 775 C CA . TYR A 1 97 ? 8.113 -2.691 -36.858 1.00 68.50 97 TYR A CA 1
ATOM 776 C C . TYR A 1 97 ? 7.491 -4.031 -37.256 1.00 68.50 97 TYR A C 1
ATOM 778 O O . TYR A 1 97 ? 8.126 -4.838 -37.935 1.00 68.50 97 TYR A O 1
ATOM 786 N N . ILE A 1 98 ? 6.263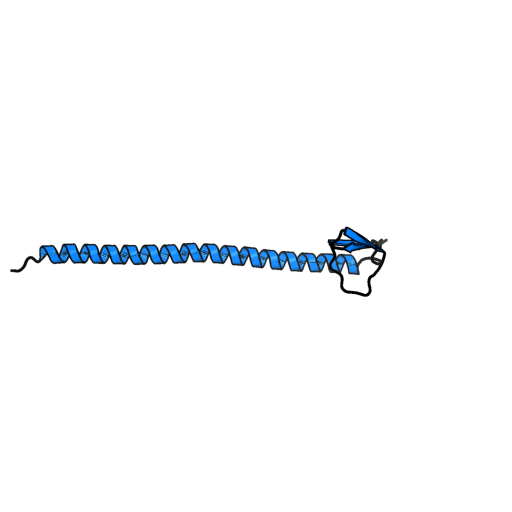 -4.274 -36.802 1.00 63.03 98 ILE A N 1
ATOM 787 C CA . ILE A 1 98 ? 5.422 -5.340 -37.341 1.00 63.03 98 ILE A CA 1
ATOM 788 C C . ILE A 1 98 ? 4.862 -4.791 -38.655 1.00 63.03 98 ILE A C 1
ATOM 790 O O . ILE A 1 98 ? 4.219 -3.742 -38.659 1.00 63.03 98 ILE A O 1
ATOM 794 N N . LYS A 1 99 ? 5.212 -5.444 -39.761 1.00 51.44 99 LYS A N 1
ATOM 795 C CA . LYS A 1 99 ? 4.734 -5.117 -41.104 1.00 51.44 99 LYS A CA 1
ATOM 796 C C . LYS A 1 99 ? 3.442 -5.866 -41.394 1.00 51.44 99 LYS A C 1
ATOM 798 O O . LYS A 1 99 ? 3.356 -7.032 -40.946 1.00 51.44 99 LYS A O 1
#

Foldseek 3Di:
DPPPPVVVVVVVVVVVVVVVVVVVVVVVCVVVVVVVVVVVVVVVVVVVVVVVVVVVVVVQQVQFPFWQWWAAPVRDIDGGDDPDDGHTDDTHTHHDDDD

pLDDT: mean 87.32, std 11.47, range [47.62, 97.69]

Radius of gyration: 31.95 Å; chains: 1; bounding box: 61×20×98 Å